Protein AF-A0A927T7I2-F1 (afdb_monomer_lite)

Radius of gyration: 15.46 Å; chains: 1; bounding box: 39×33×32 Å

Secondary structure (DSSP, 8-state):
-----PPPPP--TT---------HHHHHHHHHHHHHHT--HHHHHHHHHHHHHHHHHH--

pLDDT: mean 80.96, std 16.13, range [37.72, 95.25]

Structure (mmCIF, N/CA/C/O backbone):
data_AF-A0A927T7I2-F1
#
_entry.id   AF-A0A927T7I2-F1
#
loop_
_atom_site.group_PDB
_atom_site.id
_atom_site.type_symbol
_atom_site.label_atom_id
_atom_site.label_alt_id
_atom_site.label_comp_id
_atom_site.label_asym_id
_atom_site.label_entity_id
_atom_site.label_seq_id
_atom_site.pdbx_PDB_ins_code
_atom_site.Cartn_x
_atom_site.Cartn_y
_atom_site.Cartn_z
_atom_site.occupancy
_atom_site.B_iso_or_equiv
_atom_site.auth_seq_id
_atom_site.auth_comp_id
_atom_site.auth_asym_id
_atom_site.auth_atom_id
_atom_site.pdbx_PDB_model_num
ATOM 1 N N . MET A 1 1 ? 27.379 26.283 -6.010 1.00 37.72 1 MET A N 1
ATOM 2 C CA . MET A 1 1 ? 26.491 25.499 -5.122 1.00 37.72 1 MET A CA 1
ATOM 3 C C . MET A 1 1 ? 25.426 24.854 -5.992 1.00 37.72 1 MET A C 1
ATOM 5 O O . MET A 1 1 ? 24.596 25.558 -6.549 1.00 37.72 1 MET A O 1
ATOM 9 N N . THR A 1 2 ? 25.527 23.550 -6.229 1.00 45.59 2 THR A N 1
ATOM 10 C CA . THR A 1 2 ? 24.687 22.824 -7.192 1.00 45.59 2 THR A CA 1
ATOM 11 C C . THR A 1 2 ? 23.337 22.525 -6.541 1.00 45.59 2 THR A C 1
ATOM 13 O O . THR A 1 2 ? 23.273 21.723 -5.613 1.00 45.59 2 THR A O 1
ATOM 16 N N . GLN A 1 3 ? 22.265 23.196 -6.973 1.00 54.47 3 GLN A N 1
ATOM 17 C CA . GLN A 1 3 ? 20.910 22.880 -6.513 1.00 54.47 3 GLN A CA 1
ATOM 18 C C . GLN A 1 3 ? 20.581 21.428 -6.904 1.00 54.47 3 GLN A C 1
ATOM 20 O O . GLN A 1 3 ? 20.764 21.069 -8.073 1.00 54.47 3 GLN A O 1
ATOM 25 N N . PRO A 1 4 ? 20.113 20.569 -5.979 1.00 54.28 4 PRO A N 1
ATOM 26 C CA . PRO A 1 4 ? 19.630 19.255 -6.365 1.00 54.28 4 PRO A CA 1
ATOM 27 C C . PRO A 1 4 ? 18.462 19.462 -7.331 1.00 54.28 4 PRO A C 1
ATOM 29 O O . PRO A 1 4 ? 17.504 20.160 -7.001 1.00 54.28 4 PRO A O 1
ATOM 32 N N . ARG A 1 5 ? 18.561 18.888 -8.538 1.00 55.00 5 ARG A N 1
ATOM 33 C CA . ARG A 1 5 ? 17.494 18.856 -9.552 1.00 55.00 5 ARG A CA 1
ATOM 34 C C . ARG A 1 5 ? 16.318 18.015 -9.034 1.00 55.00 5 ARG A C 1
ATOM 36 O O . ARG A 1 5 ? 16.074 16.908 -9.501 1.00 55.00 5 ARG A O 1
ATOM 43 N N . GLY A 1 6 ? 15.619 18.520 -8.024 1.00 57.62 6 GLY A N 1
ATOM 44 C CA . GLY A 1 6 ? 14.295 18.056 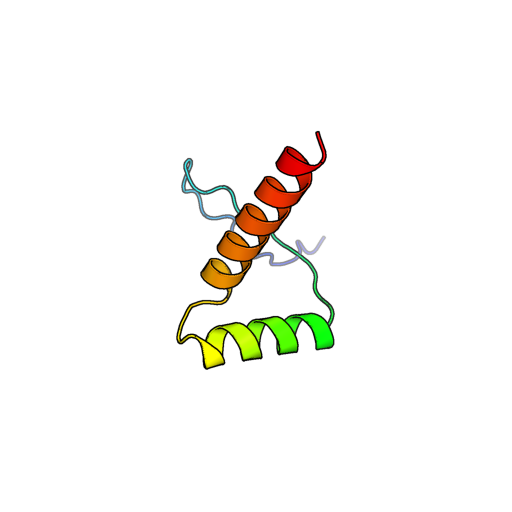-7.649 1.00 57.62 6 GLY A CA 1
ATOM 45 C C . GLY A 1 6 ? 13.316 18.487 -8.734 1.00 57.62 6 GLY A C 1
ATOM 46 O O . GLY A 1 6 ? 13.378 19.619 -9.211 1.00 57.62 6 GLY A O 1
ATOM 47 N N . ARG A 1 7 ? 12.448 17.566 -9.164 1.00 59.94 7 ARG A N 1
ATOM 48 C CA . ARG A 1 7 ? 11.352 17.849 -10.100 1.00 59.94 7 ARG A CA 1
ATOM 49 C C . ARG A 1 7 ? 10.595 19.104 -9.619 1.00 59.94 7 ARG A C 1
ATOM 51 O O . ARG A 1 7 ? 10.296 19.161 -8.425 1.00 59.94 7 ARG A O 1
ATOM 58 N N . PRO A 1 8 ? 10.292 20.081 -10.496 1.00 58.22 8 PRO A N 1
ATOM 59 C CA . PRO A 1 8 ? 9.556 21.274 -10.098 1.00 58.22 8 PRO A CA 1
ATOM 60 C C . PRO A 1 8 ? 8.251 20.865 -9.413 1.00 58.22 8 PRO A C 1
ATOM 62 O O . PRO A 1 8 ? 7.526 19.989 -9.893 1.00 58.22 8 PRO A O 1
ATOM 65 N N . ILE A 1 9 ? 8.007 21.455 -8.245 1.00 60.91 9 ILE A N 1
ATOM 66 C CA . ILE A 1 9 ? 6.777 21.263 -7.483 1.00 60.91 9 ILE A CA 1
ATOM 67 C C . ILE A 1 9 ? 5.669 21.856 -8.352 1.00 60.91 9 ILE A C 1
ATOM 69 O O . ILE A 1 9 ? 5.717 23.034 -8.687 1.00 60.91 9 ILE A O 1
ATOM 73 N N . SER A 1 10 ? 4.734 21.018 -8.796 1.00 56.59 10 SER A N 1
ATOM 74 C CA . SER A 1 10 ? 3.660 21.431 -9.699 1.00 56.59 10 SER A CA 1
ATOM 75 C C . SER A 1 10 ? 2.887 22.605 -9.088 1.00 56.59 10 SER A C 1
ATOM 77 O O . SER A 1 10 ? 2.391 22.490 -7.970 1.00 56.59 10 SER A O 1
ATOM 79 N N . GLU A 1 11 ? 2.747 23.703 -9.832 1.00 53.91 11 GLU A N 1
ATOM 80 C CA . GLU A 1 11 ? 2.121 24.970 -9.407 1.00 53.91 11 GLU A CA 1
ATOM 81 C C . GLU A 1 11 ? 0.584 24.903 -9.316 1.00 53.91 11 GLU A C 1
ATOM 83 O O . GLU A 1 11 ? -0.112 25.892 -9.519 1.00 53.91 11 GLU A O 1
ATOM 88 N N . ASN A 1 12 ? 0.016 23.726 -9.041 1.00 60.47 12 ASN A N 1
ATOM 89 C CA . ASN A 1 12 ? -1.428 23.555 -8.962 1.00 60.47 12 ASN A CA 1
ATOM 90 C C . ASN A 1 12 ? -1.873 23.803 -7.503 1.00 60.47 12 ASN A C 1
ATOM 92 O O . ASN A 1 12 ? -1.630 22.941 -6.654 1.00 60.47 12 ASN A O 1
ATOM 96 N N . PRO A 1 13 ? -2.535 24.931 -7.171 1.00 57.47 13 PRO A N 1
ATOM 97 C CA . PRO A 1 13 ? -2.786 25.346 -5.780 1.00 57.47 13 PRO A CA 1
ATOM 98 C C . PRO A 1 13 ? -3.705 24.395 -4.994 1.00 57.47 13 PRO A C 1
ATOM 100 O O . PRO A 1 13 ? -3.741 24.435 -3.768 1.00 57.47 13 PRO A O 1
ATOM 103 N N . HIS A 1 14 ? -4.413 23.497 -5.686 1.00 58.94 14 HIS A N 1
ATOM 104 C CA . HIS A 1 14 ? -5.270 22.469 -5.086 1.00 58.94 14 HIS A CA 1
ATOM 105 C C . HIS A 1 14 ? -4.578 21.106 -4.910 1.00 58.94 14 HIS A C 1
ATOM 107 O O . HIS A 1 14 ? -5.182 20.165 -4.401 1.00 58.94 14 HIS A O 1
ATOM 113 N N . SER A 1 15 ? -3.322 20.956 -5.343 1.00 66.88 15 SER A N 1
ATOM 114 C CA . SER A 1 15 ? -2.602 19.679 -5.287 1.00 66.88 15 SER A CA 1
ATOM 115 C C . SER A 1 15 ? -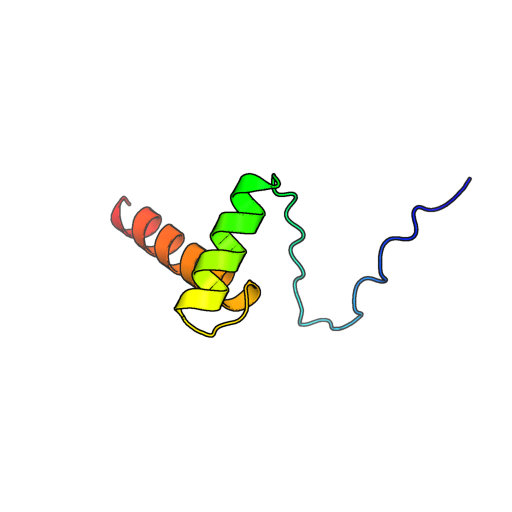1.600 19.661 -4.133 1.00 66.88 15 SER A C 1
ATOM 117 O O . SER A 1 15 ? -0.467 20.117 -4.263 1.00 66.88 15 SER A O 1
ATOM 119 N N . LYS A 1 16 ? -1.994 19.078 -2.994 1.00 73.69 16 LYS A N 1
ATOM 120 C CA . LYS A 1 16 ? -1.045 18.741 -1.922 1.00 73.69 16 LYS A CA 1
ATOM 121 C C . LYS A 1 16 ? -0.247 17.506 -2.339 1.00 73.69 16 LYS A C 1
ATOM 123 O O . LYS A 1 16 ? -0.803 16.416 -2.464 1.00 73.69 16 LYS A O 1
ATOM 128 N N . THR A 1 17 ? 1.050 17.682 -2.579 1.00 78.25 17 THR A N 1
ATOM 129 C CA . THR A 1 17 ? 1.953 16.586 -2.953 1.00 78.25 17 THR A CA 1
ATOM 130 C C . THR A 1 17 ? 2.626 16.024 -1.707 1.00 78.25 17 THR A C 1
ATOM 132 O O . THR A 1 17 ? 3.244 16.768 -0.951 1.00 78.25 17 THR A O 1
ATOM 135 N N . VAL A 1 18 ? 2.539 14.707 -1.513 1.00 80.50 18 VAL A N 1
ATOM 136 C CA . VAL A 1 18 ? 3.255 13.987 -0.452 1.00 80.50 18 VAL A CA 1
ATOM 137 C C . VAL A 1 18 ? 4.354 13.151 -1.097 1.00 80.50 18 VAL A C 1
ATOM 139 O O . VAL A 1 18 ? 4.088 12.360 -2.001 1.00 80.50 18 VAL A O 1
ATOM 142 N N . ILE A 1 19 ? 5.591 13.335 -0.639 1.00 84.25 19 ILE A N 1
ATOM 143 C CA . ILE A 1 19 ? 6.748 12.554 -1.083 1.00 84.25 19 ILE A CA 1
ATOM 144 C C . ILE A 1 19 ? 7.150 11.635 0.066 1.00 84.25 19 ILE A C 1
ATOM 146 O O . ILE A 1 19 ? 7.562 12.108 1.122 1.00 84.25 19 ILE A O 1
ATOM 150 N N . VAL A 1 20 ? 7.046 10.324 -0.148 1.00 84.19 20 VAL A N 1
ATOM 151 C CA . VAL A 1 20 ? 7.421 9.307 0.841 1.00 84.19 20 VAL A CA 1
ATOM 152 C C . VAL A 1 20 ? 8.650 8.561 0.338 1.00 84.19 20 VAL A C 1
ATOM 154 O O . VAL A 1 20 ? 8.669 8.077 -0.794 1.00 84.19 20 VAL A O 1
ATOM 157 N N . ARG A 1 21 ? 9.686 8.471 1.176 1.00 89.12 21 ARG A N 1
ATOM 158 C CA . ARG A 1 21 ? 10.831 7.592 0.918 1.00 89.12 21 ARG A CA 1
ATOM 159 C C . ARG A 1 21 ? 10.462 6.185 1.362 1.00 89.12 21 ARG A C 1
ATOM 161 O O . ARG A 1 21 ? 10.058 5.993 2.502 1.00 89.12 21 ARG A O 1
ATOM 168 N N . LEU A 1 22 ? 10.602 5.229 0.457 1.00 87.94 22 LEU A N 1
ATOM 169 C CA . LEU A 1 22 ? 10.269 3.829 0.689 1.00 87.94 22 LEU A CA 1
ATOM 170 C C . LEU A 1 22 ? 11.517 2.976 0.499 1.00 87.94 22 LEU A C 1
ATOM 172 O O . LEU A 1 22 ? 12.386 3.316 -0.308 1.00 87.94 22 LEU A O 1
ATOM 176 N N . THR A 1 23 ? 11.591 1.864 1.224 1.00 94.00 23 THR A N 1
ATOM 177 C CA . THR A 1 23 ? 12.572 0.822 0.916 1.00 94.00 23 THR A CA 1
ATOM 178 C C . THR A 1 23 ? 12.185 0.109 -0.384 1.00 94.00 23 THR A C 1
ATOM 180 O O . THR A 1 23 ? 11.036 0.195 -0.832 1.00 94.00 23 THR A O 1
ATOM 183 N N . ALA A 1 24 ? 13.129 -0.613 -0.995 1.00 93.38 24 ALA A N 1
ATOM 184 C CA . ALA A 1 24 ? 12.844 -1.417 -2.186 1.00 93.38 24 ALA A CA 1
ATOM 185 C C . ALA A 1 24 ? 11.720 -2.436 -1.922 1.00 93.38 24 ALA A C 1
ATOM 187 O O . ALA A 1 24 ? 10.765 -2.505 -2.692 1.00 93.38 24 ALA A O 1
ATOM 188 N N . ALA A 1 25 ? 11.763 -3.108 -0.769 1.00 93.31 25 ALA A N 1
ATOM 189 C CA . ALA A 1 25 ? 10.756 -4.088 -0.375 1.00 93.31 25 ALA A CA 1
ATOM 190 C C . ALA A 1 25 ? 9.350 -3.475 -0.245 1.00 93.31 25 ALA A C 1
ATOM 192 O O . ALA A 1 25 ? 8.360 -4.079 -0.653 1.00 93.31 25 ALA A O 1
ATOM 193 N N . ASP A 1 26 ? 9.231 -2.264 0.305 1.00 91.56 26 ASP A N 1
ATOM 194 C CA . ASP A 1 26 ? 7.926 -1.599 0.416 1.00 91.56 26 ASP A CA 1
ATOM 195 C C . ASP A 1 26 ? 7.418 -1.105 -0.940 1.00 91.56 26 ASP A C 1
ATOM 197 O O . ASP A 1 26 ? 6.212 -1.124 -1.200 1.00 91.56 26 ASP A O 1
ATOM 201 N N . ARG A 1 27 ? 8.332 -0.722 -1.840 1.00 92.25 27 ARG A N 1
ATOM 202 C CA . ARG A 1 27 ? 7.980 -0.390 -3.221 1.00 92.25 27 ARG A CA 1
ATOM 203 C C . ARG A 1 27 ? 7.439 -1.607 -3.971 1.00 92.25 27 ARG A C 1
ATOM 205 O O . ARG A 1 27 ? 6.429 -1.461 -4.653 1.00 92.25 27 ARG A O 1
ATOM 212 N N . GLU A 1 28 ? 8.054 -2.776 -3.818 1.00 94.81 28 GLU A N 1
ATOM 213 C CA . GLU A 1 28 ? 7.589 -4.024 -4.440 1.00 94.81 28 GLU A CA 1
ATOM 214 C C . GLU A 1 28 ? 6.194 -4.428 -3.953 1.00 94.81 28 GLU A C 1
ATOM 216 O O . GLU A 1 28 ? 5.345 -4.799 -4.759 1.00 94.81 28 GLU A O 1
ATOM 221 N N . LYS A 1 29 ? 5.907 -4.284 -2.651 1.00 93.31 29 LYS A N 1
ATOM 222 C CA . LYS A 1 29 ? 4.558 -4.533 -2.113 1.00 93.31 29 LYS A CA 1
ATOM 223 C C . LYS A 1 29 ? 3.515 -3.622 -2.760 1.00 93.31 29 LYS A C 1
ATOM 225 O O . LYS A 1 29 ? 2.449 -4.094 -3.147 1.00 93.31 29 LYS A O 1
ATOM 230 N N . LEU A 1 30 ? 3.812 -2.325 -2.884 1.00 91.44 30 LEU A N 1
ATOM 231 C CA . LEU A 1 30 ? 2.904 -1.372 -3.529 1.00 91.44 30 LEU A CA 1
ATOM 232 C C . LEU A 1 30 ? 2.677 -1.703 -5.005 1.00 91.44 30 LEU A C 1
ATOM 234 O O . LEU A 1 30 ? 1.550 -1.583 -5.480 1.00 91.44 30 LEU A O 1
ATOM 238 N N . ASP A 1 31 ? 3.730 -2.116 -5.709 1.00 92.75 31 ASP A N 1
ATOM 239 C CA . ASP A 1 31 ? 3.655 -2.501 -7.118 1.00 92.75 31 ASP A CA 1
ATOM 240 C C . ASP A 1 31 ? 2.812 -3.770 -7.305 1.00 92.75 31 ASP A C 1
ATOM 242 O O . ASP A 1 31 ? 1.890 -3.788 -8.117 1.00 92.75 31 ASP A O 1
ATOM 246 N N . TYR A 1 32 ? 3.021 -4.781 -6.456 1.00 95.06 32 TYR A N 1
ATOM 247 C CA . TYR A 1 32 ? 2.217 -6.002 -6.445 1.00 95.06 32 TYR A CA 1
ATOM 248 C C . TYR A 1 32 ? 0.729 -5.716 -6.211 1.00 95.06 32 TYR A C 1
ATOM 250 O O . TYR A 1 32 ? -0.124 -6.245 -6.924 1.00 95.06 32 TYR A O 1
ATOM 258 N N . ILE A 1 33 ? 0.397 -4.866 -5.231 1.00 93.06 33 ILE A N 1
ATOM 259 C CA . ILE A 1 33 ? -0.997 -4.495 -4.947 1.00 93.06 33 ILE A CA 1
ATOM 260 C C . ILE A 1 33 ? -1.590 -3.747 -6.147 1.00 93.06 33 ILE A C 1
ATOM 262 O O . ILE A 1 33 ? -2.669 -4.098 -6.619 1.00 93.06 33 ILE A O 1
ATOM 266 N N . ALA A 1 34 ? -0.870 -2.763 -6.685 1.00 94.44 34 ALA A N 1
ATOM 267 C CA . ALA A 1 34 ? -1.303 -2.016 -7.862 1.00 94.44 34 ALA A CA 1
ATOM 268 C C . ALA A 1 34 ? -1.585 -2.943 -9.059 1.00 94.44 34 ALA A C 1
ATOM 270 O O . ALA A 1 34 ? -2.656 -2.858 -9.660 1.00 94.44 34 ALA A O 1
ATOM 271 N N . ALA A 1 35 ? -0.676 -3.879 -9.348 1.00 94.75 35 ALA A N 1
ATOM 272 C CA . ALA A 1 35 ? -0.821 -4.853 -10.425 1.00 94.75 35 ALA A CA 1
ATOM 273 C C . ALA A 1 35 ? -2.004 -5.806 -10.199 1.00 94.75 35 ALA A C 1
ATOM 275 O O . ALA A 1 35 ? -2.786 -6.047 -11.115 1.00 94.75 35 ALA A O 1
ATOM 276 N N . LYS A 1 36 ? -2.174 -6.313 -8.973 1.00 95.25 36 LYS A N 1
ATOM 277 C CA . LYS A 1 36 ? -3.240 -7.264 -8.628 1.00 95.25 36 LYS A CA 1
ATOM 278 C C . LYS A 1 36 ? -4.640 -6.676 -8.791 1.00 95.25 36 LYS A C 1
ATOM 280 O O . LYS A 1 36 ? -5.546 -7.378 -9.228 1.00 95.25 36 LYS A O 1
ATOM 285 N N . PHE A 1 37 ? -4.814 -5.410 -8.424 1.00 90.94 37 PHE A N 1
ATOM 286 C CA . PHE A 1 37 ? -6.105 -4.724 -8.494 1.00 90.94 37 PHE A CA 1
ATOM 287 C C . PHE A 1 37 ? -6.279 -3.898 -9.779 1.00 90.94 37 PHE A C 1
ATOM 289 O O . PHE A 1 37 ? -7.345 -3.328 -9.991 1.00 90.94 37 PHE A O 1
ATOM 296 N N . GLY A 1 38 ? -5.259 -3.828 -10.644 1.00 93.00 38 GLY A N 1
ATOM 297 C CA . GLY A 1 38 ? -5.301 -3.044 -11.881 1.00 93.00 38 GLY A CA 1
ATOM 298 C C . GLY A 1 38 ? -5.401 -1.532 -11.649 1.00 93.00 38 GLY A C 1
ATOM 299 O O . GLY A 1 38 ? -5.910 -0.806 -12.501 1.00 93.00 38 GLY A O 1
ATOM 300 N N . ILE A 1 39 ? -4.940 -1.047 -10.493 1.00 92.94 39 ILE A N 1
ATOM 301 C CA . ILE A 1 39 ? -5.033 0.360 -10.083 1.00 92.94 39 ILE A CA 1
ATOM 302 C C . ILE A 1 39 ? -3.657 1.013 -10.000 1.00 92.94 39 ILE A C 1
ATOM 304 O O . ILE A 1 39 ? -2.616 0.362 -9.989 1.00 92.94 39 ILE A O 1
ATOM 308 N N . LYS A 1 40 ? -3.634 2.345 -9.925 1.00 91.75 40 LYS A N 1
ATOM 309 C CA . LYS A 1 40 ? -2.387 3.102 -9.762 1.00 91.75 40 LYS A CA 1
ATOM 310 C C . LYS A 1 40 ? -1.898 3.009 -8.318 1.00 91.75 40 LYS A C 1
ATOM 312 O O . LYS A 1 40 ? -2.692 3.067 -7.387 1.00 91.75 40 LYS A O 1
ATOM 317 N N . ILE A 1 41 ? -0.579 3.023 -8.121 1.00 88.88 41 ILE A N 1
ATOM 318 C CA . ILE A 1 41 ? 0.046 3.059 -6.784 1.00 88.88 41 ILE A CA 1
ATOM 319 C C . ILE A 1 41 ? -0.472 4.235 -5.937 1.00 88.88 41 ILE A C 1
ATOM 321 O O . ILE A 1 41 ? -0.671 4.098 -4.736 1.00 88.88 41 ILE A O 1
A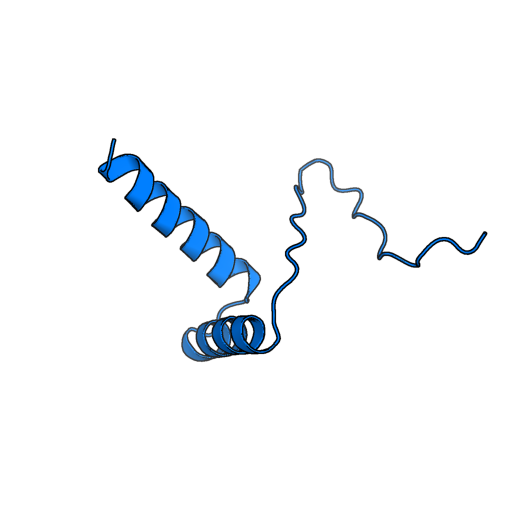TOM 325 N N . SER A 1 42 ? -0.740 5.391 -6.553 1.00 88.00 42 SER A N 1
ATOM 326 C CA . SER A 1 42 ? -1.337 6.539 -5.857 1.00 88.00 42 SER A CA 1
ATOM 327 C C . SER A 1 42 ? -2.724 6.242 -5.286 1.00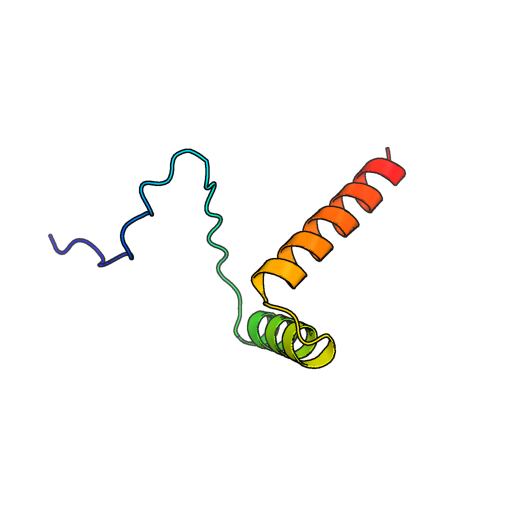 88.00 42 SER A C 1
ATOM 329 O O . SER A 1 42 ? -3.092 6.817 -4.268 1.00 88.00 42 SER A O 1
ATOM 331 N N . ASP A 1 43 ? -3.489 5.375 -5.947 1.00 89.31 43 ASP A N 1
ATOM 332 C CA . ASP A 1 43 ? -4.822 4.966 -5.513 1.00 89.31 43 ASP A CA 1
ATOM 333 C C . ASP A 1 43 ? -4.736 3.980 -4.344 1.00 89.31 43 ASP A C 1
ATOM 335 O O . ASP A 1 43 ? -5.372 4.188 -3.315 1.00 89.31 43 ASP A O 1
ATOM 339 N N . VAL A 1 44 ? -3.815 3.010 -4.434 1.00 92.12 44 VAL A N 1
ATOM 340 C CA . VAL A 1 44 ? -3.473 2.097 -3.327 1.00 92.12 44 VAL A CA 1
ATOM 341 C C . VAL A 1 44 ? -3.134 2.880 -2.058 1.00 92.12 44 VAL A C 1
ATOM 343 O O . VAL A 1 44 ? -3.672 2.610 -0.987 1.00 92.12 44 VAL A O 1
ATOM 346 N N . VAL A 1 45 ? -2.265 3.890 -2.174 1.00 90.31 45 VAL A N 1
ATOM 347 C CA . VAL A 1 45 ? -1.856 4.715 -1.028 1.00 90.31 45 VAL A CA 1
ATOM 348 C C . VAL A 1 45 ? -3.043 5.483 -0.440 1.00 90.31 45 VAL A C 1
ATOM 350 O O . VAL A 1 45 ? -3.161 5.556 0.780 1.00 90.31 45 VAL A O 1
ATOM 353 N N . ARG A 1 46 ? -3.947 6.021 -1.271 1.00 89.88 46 ARG A N 1
ATOM 354 C CA . ARG A 1 46 ? -5.160 6.710 -0.796 1.00 89.88 46 ARG A CA 1
ATOM 355 C C . ARG A 1 46 ? -6.079 5.773 -0.015 1.00 89.88 46 ARG A C 1
ATOM 357 O O . ARG A 1 46 ? -6.487 6.132 1.085 1.00 89.88 46 ARG A O 1
ATOM 364 N N . GLN A 1 47 ? -6.328 4.570 -0.530 1.00 91.25 47 GLN A N 1
ATOM 365 C CA . GLN A 1 47 ? -7.148 3.567 0.157 1.00 91.25 47 GLN A CA 1
ATOM 366 C C . GLN A 1 47 ? -6.517 3.125 1.486 1.00 91.25 47 GLN A C 1
ATOM 368 O O . GLN A 1 47 ? -7.212 2.982 2.493 1.00 91.25 47 GLN A O 1
ATOM 373 N N . CYS A 1 48 ? -5.188 2.966 1.528 1.00 90.12 48 CYS A N 1
ATOM 374 C CA . CYS A 1 48 ? -4.479 2.680 2.775 1.00 90.12 48 CYS A CA 1
ATOM 375 C C . CYS A 1 48 ? -4.635 3.803 3.808 1.00 90.12 48 CYS A C 1
ATOM 377 O O . CYS A 1 48 ? -4.825 3.503 4.985 1.00 90.12 48 CYS A O 1
ATOM 379 N N . ILE A 1 49 ? -4.559 5.074 3.393 1.00 90.69 49 ILE A N 1
ATOM 380 C CA . ILE A 1 49 ? -4.747 6.222 4.295 1.00 90.69 49 ILE A CA 1
ATOM 381 C C . ILE A 1 49 ? -6.154 6.200 4.895 1.00 90.69 49 ILE A C 1
ATOM 383 O O . ILE A 1 49 ? -6.289 6.324 6.109 1.00 90.69 49 I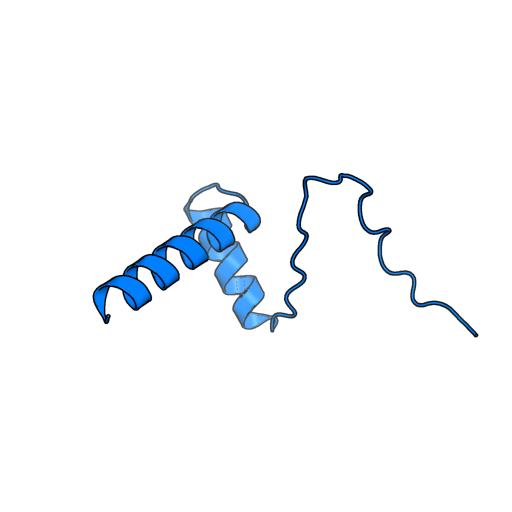LE A O 1
ATOM 387 N N . GLU A 1 50 ? -7.180 6.002 4.067 1.00 92.31 50 GLU A N 1
ATOM 388 C CA . GLU A 1 50 ? -8.574 5.934 4.518 1.00 92.31 50 GLU A CA 1
ATOM 389 C C . GLU A 1 50 ? -8.789 4.778 5.501 1.00 92.31 50 GLU A C 1
ATOM 391 O O . GLU A 1 50 ? -9.283 4.987 6.606 1.00 92.31 50 GLU A O 1
ATOM 396 N N . THR A 1 51 ? -8.281 3.589 5.166 1.00 92.75 51 THR A N 1
ATOM 397 C CA . THR A 1 51 ? -8.375 2.407 6.034 1.00 92.75 51 THR A CA 1
ATOM 398 C C . THR A 1 51 ? -7.684 2.624 7.384 1.00 92.75 51 THR A C 1
ATOM 400 O O . THR A 1 51 ? -8.204 2.219 8.424 1.00 92.75 51 THR A O 1
ATOM 403 N N . MET A 1 52 ? -6.495 3.236 7.394 1.00 92.19 52 MET A N 1
ATOM 404 C CA . MET A 1 52 ? -5.773 3.529 8.637 1.00 92.19 52 MET A CA 1
ATOM 405 C C . MET A 1 52 ? -6.482 4.604 9.463 1.00 92.19 52 MET A C 1
ATOM 407 O O . MET A 1 52 ? -6.535 4.489 10.684 1.00 92.19 52 MET A O 1
ATOM 411 N N . TYR A 1 53 ? -7.061 5.613 8.810 1.00 92.94 53 TYR A N 1
ATOM 412 C CA . TYR A 1 53 ? -7.847 6.647 9.476 1.00 92.94 53 TYR A CA 1
ATOM 413 C C . TYR A 1 53 ? -9.111 6.072 10.124 1.00 92.94 53 TYR A C 1
ATOM 415 O O . TYR A 1 53 ? -9.373 6.340 11.293 1.00 92.94 53 TYR A O 1
ATOM 423 N N . GLU A 1 54 ? -9.868 5.240 9.406 1.00 93.81 54 GLU A N 1
ATOM 424 C CA . GLU A 1 54 ? -11.054 4.581 9.959 1.00 93.81 54 GLU A CA 1
ATOM 425 C C . GLU A 1 54 ? -10.721 3.673 11.143 1.00 93.81 54 GLU A C 1
ATOM 427 O O . GLU A 1 54 ? -11.488 3.623 12.102 1.00 93.81 54 GLU A O 1
ATOM 432 N N . LYS A 1 55 ? -9.589 2.960 11.090 1.00 93.94 55 LYS A N 1
ATOM 433 C CA . LYS A 1 55 ? -9.109 2.160 12.223 1.00 93.94 55 LYS A CA 1
ATOM 434 C C . LYS A 1 55 ? -8.802 3.039 13.429 1.00 93.94 55 LYS A C 1
ATOM 436 O O . LYS A 1 55 ? -9.358 2.790 14.489 1.00 93.94 55 LYS A O 1
ATOM 441 N N . ALA A 1 56 ? -8.006 4.092 13.241 1.00 92.31 56 ALA A N 1
ATOM 442 C CA . ALA A 1 56 ? -7.659 5.018 14.315 1.00 92.31 56 ALA A CA 1
ATOM 443 C C . ALA A 1 56 ? -8.904 5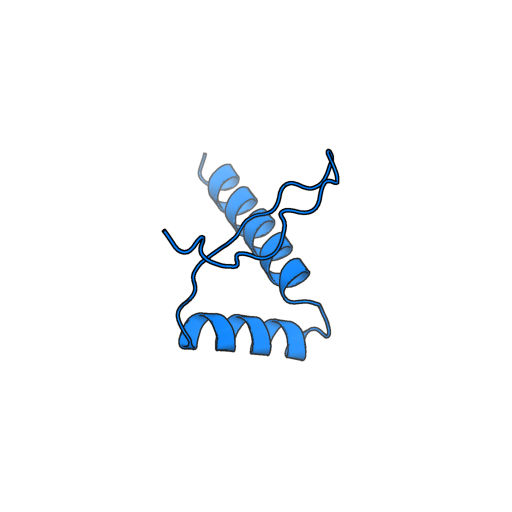.659 14.948 1.00 92.31 56 ALA A C 1
ATOM 445 O O . ALA A 1 56 ? -9.002 5.738 16.163 1.00 92.31 56 ALA A O 1
ATOM 446 N N . LYS A 1 57 ? -9.890 6.045 14.130 1.00 91.06 57 LYS A N 1
ATOM 447 C CA . LYS A 1 57 ? -11.142 6.653 14.598 1.00 91.06 57 LYS A CA 1
ATOM 448 C C . LYS A 1 57 ? -12.083 5.670 15.306 1.00 91.06 57 LYS A C 1
ATOM 450 O O . LYS A 1 57 ? -12.948 6.104 16.050 1.00 91.06 57 LYS A O 1
ATOM 455 N N . LYS A 1 58 ? -11.973 4.366 15.036 1.00 81.62 58 LYS A N 1
ATOM 456 C CA . LYS A 1 58 ? -12.747 3.321 15.734 1.00 81.62 58 LYS A CA 1
ATOM 457 C C . LYS A 1 58 ? -12.128 2.921 17.073 1.00 81.62 58 LYS A C 1
ATOM 459 O O . LYS A 1 58 ? -12.819 2.306 17.876 1.00 81.62 58 LYS A O 1
ATOM 464 N N . GLU A 1 59 ? -10.846 3.213 17.274 1.00 75.81 59 GLU A N 1
ATOM 465 C CA . GLU A 1 59 ? -10.147 3.012 18.548 1.00 75.81 59 GLU A CA 1
ATOM 466 C C . GLU A 1 59 ? -10.260 4.226 19.495 1.00 75.81 59 GLU A C 1
ATOM 468 O O . GLU A 1 59 ? -9.763 4.157 20.617 1.00 75.81 59 GLU A O 1
ATOM 473 N N . GLU A 1 60 ? -10.928 5.304 19.062 1.00 54.50 60 GLU A N 1
ATOM 474 C CA . GLU A 1 60 ? -11.263 6.508 19.843 1.00 54.50 60 GLU A CA 1
ATOM 475 C C . GLU A 1 60 ? -12.718 6.450 20.343 1.00 54.50 60 GLU A C 1
ATOM 477 O O . GLU A 1 60 ? -12.939 6.734 21.543 1.00 54.50 60 GLU A O 1
#

Foldseek 3Di:
DDDPPDPPDPPDPPDDDDDDDDDPVVVVVLVVVCVVVVHDSVVVVVVVVVVVVVVVVVVD

Sequence (60 aa):
MTQPRGRPISENPHSKTVIVRLTAADREKLDYIAAKFGIKISDVVRQCIETMYEKAKKEE